Protein AF-A0AAW5J573-F1 (afdb_monomer_lite)

Radius of gyration: 27.49 Å; chains: 1; bounding box: 71×38×82 Å

Sequence (119 aa):
MFATRGSGKRVAERPEPPTQPYILLLNYSQFYAVAEAIQMDYVTLHNSITRKPAHGLEKALVERERHNRDALGQVFTMIEAMQPYPNTFAAFEAARAHVQEAEHALARQGNRRSLCGGD

Foldseek 3Di:
DDDDDPPPDDPPPDDDDDPDDPDDDDDLVRLVVVLVVLVVLLVVLVCCQPPNPPPPCNVVSVVSNVVSVVVSVVSVVVSCVVPVDPQPVVVVVVVVVVVVVVVVVVVVVVVVVVVPDDD

Structure (mmCIF, N/CA/C/O backbone):
data_AF-A0AAW5J573-F1
#
_entry.id   AF-A0AAW5J573-F1
#
loop_
_atom_site.group_PDB
_atom_site.id
_atom_site.type_symbol
_atom_site.label_atom_id
_atom_site.label_alt_id
_atom_site.label_comp_id
_atom_site.label_asym_id
_atom_site.label_entity_id
_atom_site.label_seq_id
_atom_site.pdbx_PDB_ins_code
_atom_site.Cartn_x
_atom_site.Cartn_y
_atom_site.Cartn_z
_atom_site.occupancy
_atom_site.B_iso_or_equiv
_atom_site.auth_seq_id
_atom_site.auth_comp_id
_atom_site.auth_asym_id
_atom_site.auth_atom_id
_atom_site.pdbx_PDB_model_num
ATOM 1 N N . MET A 1 1 ? -32.798 -17.011 -58.550 1.00 39.50 1 MET A N 1
ATOM 2 C CA . MET A 1 1 ? -32.348 -15.654 -58.171 1.00 39.50 1 MET A CA 1
ATOM 3 C C . MET A 1 1 ? -32.690 -15.482 -56.696 1.00 39.50 1 MET A C 1
ATOM 5 O O . MET A 1 1 ? -33.865 -15.522 -56.359 1.00 39.50 1 MET A O 1
ATOM 9 N N . PHE A 1 2 ? -31.694 -15.492 -55.808 1.00 37.25 2 PHE A N 1
ATOM 10 C CA . PHE A 1 2 ? -31.913 -15.536 -54.356 1.00 37.25 2 PHE A CA 1
ATOM 11 C C . PHE A 1 2 ? -32.229 -14.136 -53.814 1.00 37.25 2 PHE A C 1
ATOM 13 O O . PHE A 1 2 ? -31.460 -13.205 -54.034 1.00 37.25 2 PHE A O 1
ATOM 20 N N . ALA A 1 3 ? -33.354 -13.998 -53.110 1.00 45.59 3 ALA A N 1
ATOM 21 C CA . ALA A 1 3 ? -33.738 -12.776 -52.415 1.00 45.59 3 ALA A CA 1
ATOM 22 C C . ALA A 1 3 ? -32.957 -12.656 -51.096 1.00 45.59 3 ALA A C 1
ATOM 24 O O . ALA A 1 3 ? -33.139 -13.454 -50.175 1.00 45.59 3 ALA A O 1
ATOM 25 N N . THR A 1 4 ? -32.089 -11.653 -50.989 1.00 46.19 4 THR A N 1
ATOM 26 C CA . THR A 1 4 ? -31.421 -11.288 -49.738 1.00 46.19 4 THR A CA 1
ATOM 27 C C . THR A 1 4 ? -32.400 -10.535 -48.840 1.00 46.19 4 THR A C 1
ATOM 29 O O . THR A 1 4 ? -32.674 -9.350 -49.010 1.00 46.19 4 THR A O 1
ATOM 32 N N . ARG A 1 5 ? -32.950 -11.244 -47.851 1.00 45.34 5 ARG A N 1
ATOM 33 C CA . ARG A 1 5 ? -33.725 -10.653 -46.756 1.00 45.34 5 ARG A CA 1
ATOM 34 C C . ARG A 1 5 ? -32.755 -9.881 -45.858 1.00 45.34 5 ARG A C 1
ATOM 36 O O . ARG A 1 5 ? -31.999 -10.484 -45.100 1.00 45.34 5 ARG A O 1
ATOM 43 N N . GLY A 1 6 ? -32.751 -8.554 -45.979 1.00 47.59 6 GLY A N 1
ATOM 44 C CA . GLY A 1 6 ? -31.983 -7.656 -45.120 1.00 47.59 6 GLY A CA 1
ATOM 45 C C . GLY A 1 6 ? -32.340 -7.893 -43.654 1.00 47.59 6 GLY A C 1
ATOM 46 O O . GLY A 1 6 ? -33.434 -7.564 -43.201 1.00 47.59 6 GLY A O 1
ATOM 47 N N . SER A 1 7 ? -31.424 -8.516 -42.921 1.00 50.56 7 SER A N 1
ATOM 48 C CA . SER A 1 7 ? -31.540 -8.749 -41.487 1.00 50.56 7 SER A CA 1
ATOM 49 C C . SER A 1 7 ? -31.329 -7.420 -40.761 1.00 50.56 7 SER A C 1
ATOM 51 O O . SER A 1 7 ? -30.199 -7.074 -40.423 1.00 50.56 7 SER A O 1
ATOM 53 N N . GLY A 1 8 ? -32.412 -6.682 -40.513 1.00 54.72 8 GLY A N 1
ATOM 54 C CA . GLY A 1 8 ? -32.435 -5.515 -39.631 1.00 54.72 8 GLY A CA 1
ATOM 55 C C . GLY A 1 8 ? -32.153 -5.909 -38.181 1.00 54.72 8 GLY A C 1
ATOM 56 O O . GLY A 1 8 ? -33.059 -5.947 -37.353 1.00 54.72 8 GLY A O 1
ATOM 57 N N . LYS A 1 9 ? -30.897 -6.236 -37.862 1.00 57.19 9 LYS A N 1
ATOM 58 C CA . LYS A 1 9 ? -30.445 -6.345 -36.475 1.00 57.19 9 LYS A CA 1
ATOM 59 C C . LYS A 1 9 ? -30.297 -4.923 -35.953 1.00 57.19 9 LYS A C 1
ATOM 61 O O . LYS A 1 9 ? -29.353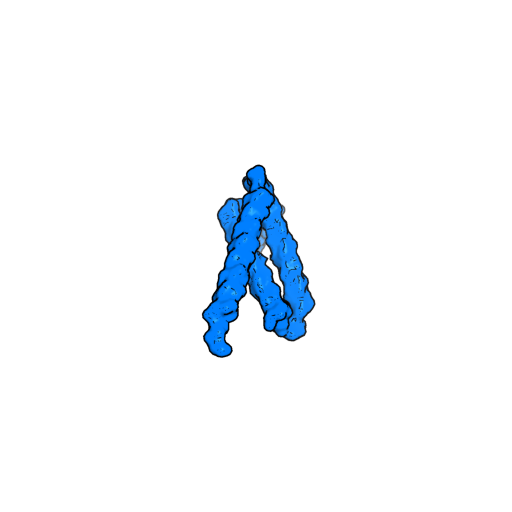 -4.231 -36.321 1.00 57.19 9 LYS A O 1
ATOM 66 N N . ARG A 1 10 ? -31.245 -4.479 -35.125 1.00 62.47 10 ARG A N 1
ATOM 67 C CA . ARG A 1 10 ? -31.045 -3.286 -34.299 1.00 62.47 10 ARG A CA 1
ATOM 68 C C . ARG A 1 10 ? -29.845 -3.573 -33.402 1.00 62.47 10 ARG A C 1
ATOM 70 O O . ARG A 1 10 ? -29.898 -4.483 -32.577 1.00 62.47 10 ARG A O 1
ATOM 77 N N . VAL A 1 11 ? -28.751 -2.855 -33.629 1.00 62.81 11 VAL A N 1
ATOM 78 C CA . VAL A 1 11 ? -27.634 -2.789 -32.688 1.00 62.81 11 VAL A CA 1
ATOM 79 C C . VAL A 1 11 ? -28.230 -2.245 -31.394 1.00 62.81 11 VAL A C 1
ATOM 81 O O . VAL A 1 11 ? -28.821 -1.169 -31.411 1.00 62.81 11 VAL A O 1
ATOM 84 N N . ALA A 1 12 ? -28.184 -3.024 -30.312 1.00 65.06 12 ALA A N 1
ATOM 85 C CA . ALA A 1 12 ? -28.620 -2.540 -29.010 1.00 65.06 12 ALA A CA 1
ATOM 86 C C . ALA A 1 12 ? -27.753 -1.325 -28.660 1.00 65.06 12 ALA A C 1
ATOM 88 O O . ALA A 1 12 ? -26.526 -1.440 -28.621 1.00 65.06 12 ALA A O 1
ATOM 89 N N . GLU A 1 13 ? -28.380 -0.160 -28.492 1.00 62.84 13 GLU A N 1
ATOM 90 C CA . GLU A 1 13 ? -27.681 1.049 -28.069 1.00 62.84 13 GLU A CA 1
ATOM 91 C C . GLU A 1 13 ? -26.952 0.766 -26.754 1.00 62.84 13 GLU A C 1
ATOM 93 O O . GLU A 1 13 ? -27.507 0.178 -25.822 1.00 62.84 13 GLU A O 1
ATOM 98 N N . ARG A 1 14 ? -25.669 1.137 -26.705 1.00 66.56 14 ARG A N 1
ATOM 99 C CA . ARG A 1 14 ? -24.862 1.028 -25.492 1.00 66.56 14 ARG A CA 1
ATOM 100 C C . ARG A 1 14 ? -25.493 1.960 -24.451 1.00 66.56 14 ARG A C 1
ATOM 102 O O . ARG A 1 14 ? -25.606 3.147 -24.749 1.00 66.56 14 ARG A O 1
ATOM 109 N N . PRO A 1 15 ? -25.885 1.465 -23.264 1.00 73.50 15 PRO A N 1
ATOM 110 C CA . PRO A 1 15 ? -26.445 2.329 -22.237 1.00 73.50 15 PRO A CA 1
ATOM 111 C C . PRO A 1 15 ? -25.435 3.422 -21.885 1.00 73.50 15 PRO A C 1
ATOM 113 O O . PRO A 1 15 ? -24.233 3.149 -21.763 1.00 73.50 15 PRO A O 1
ATOM 116 N N . GLU A 1 16 ? -25.924 4.655 -21.765 1.00 75.19 16 GLU A N 1
ATOM 117 C CA . GLU A 1 16 ? -25.102 5.778 -21.332 1.00 75.19 16 GLU A CA 1
ATOM 118 C C . GLU A 1 16 ? -24.486 5.466 -19.961 1.00 75.19 16 GLU A C 1
ATOM 120 O O . GLU A 1 16 ? -25.152 4.876 -19.100 1.00 75.19 16 GLU A O 1
ATOM 125 N N . PRO A 1 17 ? -23.203 5.808 -19.744 1.00 70.81 17 PRO A N 1
ATOM 126 C CA . PRO A 1 17 ? -22.593 5.625 -18.441 1.00 70.81 17 PRO A CA 1
ATOM 127 C C . PRO A 1 17 ? -23.371 6.465 -17.419 1.00 70.81 17 PRO A C 1
ATOM 129 O O . PRO A 1 17 ? -23.684 7.626 -17.696 1.00 70.81 17 PRO A O 1
ATOM 132 N N . PRO A 1 18 ? -23.701 5.908 -16.244 1.00 74.69 18 PRO A N 1
ATOM 133 C CA . PRO A 1 18 ? -24.428 6.656 -15.236 1.00 74.69 18 PRO A CA 1
ATOM 134 C C . PRO A 1 18 ? -23.623 7.889 -14.828 1.00 74.69 18 PRO A C 1
ATOM 136 O O . PRO A 1 18 ? -22.409 7.840 -14.637 1.00 74.69 18 PRO A O 1
ATOM 139 N N . THR A 1 19 ? -24.335 9.000 -14.688 1.00 75.00 19 THR A N 1
ATOM 140 C CA . THR A 1 19 ? -23.801 10.301 -14.269 1.00 75.00 19 THR A CA 1
ATOM 141 C C . THR A 1 19 ? -23.557 10.387 -12.763 1.00 75.00 19 THR A C 1
ATOM 143 O O . THR A 1 19 ? -22.965 11.353 -12.286 1.00 75.00 19 THR A O 1
ATOM 146 N N . GLN A 1 20 ? -24.003 9.385 -12.002 1.00 68.06 20 GLN A N 1
ATOM 147 C CA . GLN A 1 20 ? -23.780 9.301 -10.563 1.00 68.06 20 GLN A CA 1
ATOM 148 C C . GLN A 1 20 ? -22.413 8.667 -10.269 1.00 68.06 20 GLN A C 1
ATOM 150 O O . GLN A 1 20 ? -22.051 7.678 -10.912 1.00 68.06 20 GLN A O 1
ATOM 155 N N . PRO A 1 21 ? -21.651 9.196 -9.294 1.00 64.88 21 PRO A N 1
ATOM 156 C CA . PRO A 1 21 ? -20.400 8.581 -8.882 1.00 64.88 21 PRO A CA 1
ATOM 157 C C . PRO A 1 21 ? -20.669 7.174 -8.345 1.00 64.88 21 PRO A C 1
ATOM 159 O O . PRO A 1 21 ? -21.540 6.970 -7.498 1.00 64.88 21 PRO A O 1
ATOM 162 N N . TYR A 1 22 ? -19.896 6.199 -8.816 1.00 64.69 22 TYR A N 1
ATOM 163 C CA . TYR A 1 22 ? -19.894 4.867 -8.229 1.00 64.69 22 TYR A CA 1
ATOM 164 C C . TYR A 1 22 ? -19.212 4.937 -6.864 1.00 64.69 22 TYR A C 1
ATOM 166 O O . TYR A 1 22 ? -17.985 4.962 -6.769 1.00 64.69 22 TYR A O 1
ATOM 174 N N . ILE A 1 23 ? -20.009 5.001 -5.800 1.00 68.38 23 ILE A N 1
ATOM 175 C CA . ILE A 1 23 ? -19.498 4.962 -4.431 1.00 68.38 23 ILE A CA 1
ATOM 176 C C . ILE A 1 23 ? -19.341 3.494 -4.041 1.00 68.38 23 ILE A C 1
ATOM 178 O O . ILE A 1 23 ? -20.323 2.790 -3.807 1.00 68.38 23 ILE A O 1
ATOM 182 N N . LEU A 1 24 ? -18.095 3.024 -3.983 1.00 72.75 24 LEU A N 1
ATOM 183 C CA . LEU A 1 24 ? -17.784 1.707 -3.445 1.00 72.75 24 LEU A CA 1
ATOM 184 C C . LEU A 1 24 ? -1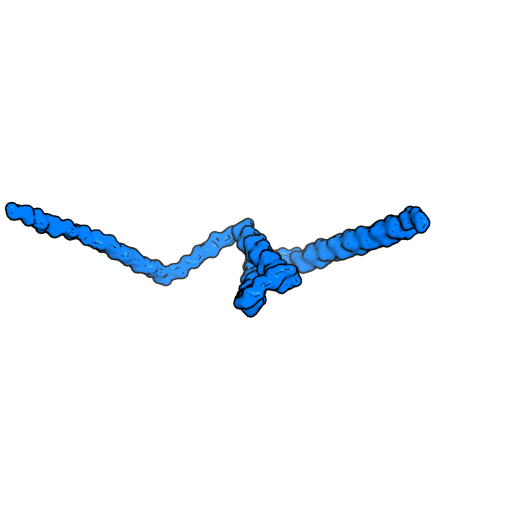7.785 1.794 -1.912 1.00 72.75 24 LEU A C 1
ATOM 186 O O . LEU A 1 24 ? -16.878 2.367 -1.312 1.00 72.75 24 LEU A O 1
ATOM 190 N N . LEU A 1 25 ? -18.818 1.246 -1.277 1.00 75.12 25 LEU A N 1
ATOM 191 C CA . LEU A 1 25 ? -18.880 1.110 0.177 1.00 75.12 25 LEU A CA 1
ATOM 192 C C . LEU A 1 25 ? -18.152 -0.169 0.585 1.00 75.12 25 LEU A C 1
ATOM 194 O O . LEU A 1 25 ? -18.634 -1.271 0.327 1.00 75.12 25 LEU A O 1
ATOM 198 N N . LEU A 1 26 ? -16.992 -0.011 1.217 1.00 79.06 26 LEU A N 1
ATOM 199 C CA . LEU A 1 26 ? -16.229 -1.116 1.785 1.00 79.06 26 LEU A CA 1
ATOM 200 C C . LEU A 1 26 ? -16.467 -1.202 3.292 1.00 79.06 26 LEU A C 1
ATOM 202 O O . LEU A 1 26 ? -16.512 -0.193 3.995 1.00 79.06 26 LEU A O 1
ATOM 206 N N . ASN A 1 27 ? -16.619 -2.420 3.798 1.00 80.88 27 ASN A N 1
ATOM 207 C CA . ASN A 1 27 ? -16.634 -2.684 5.229 1.00 80.88 27 ASN A CA 1
ATOM 208 C C . ASN A 1 27 ? -15.200 -2.782 5.784 1.00 80.88 27 ASN A C 1
ATOM 210 O O . ASN A 1 27 ? -14.226 -2.885 5.038 1.00 80.88 27 ASN A O 1
ATOM 214 N N . TYR A 1 28 ? -15.074 -2.791 7.112 1.00 75.69 28 TYR A N 1
ATOM 215 C CA . TYR A 1 28 ? -13.777 -2.808 7.798 1.00 75.69 28 TYR A CA 1
ATOM 216 C C . TYR A 1 28 ? -12.874 -3.969 7.341 1.00 75.69 28 TYR A C 1
ATOM 218 O O . TYR A 1 28 ? -11.718 -3.750 6.994 1.00 75.69 28 TYR A O 1
ATOM 226 N N . SER A 1 29 ? -13.410 -5.191 7.235 1.00 78.44 29 SER A N 1
ATOM 227 C CA . SER A 1 29 ? -12.636 -6.353 6.767 1.00 78.44 29 SER A CA 1
ATOM 228 C C . SER A 1 29 ? -12.159 -6.220 5.315 1.00 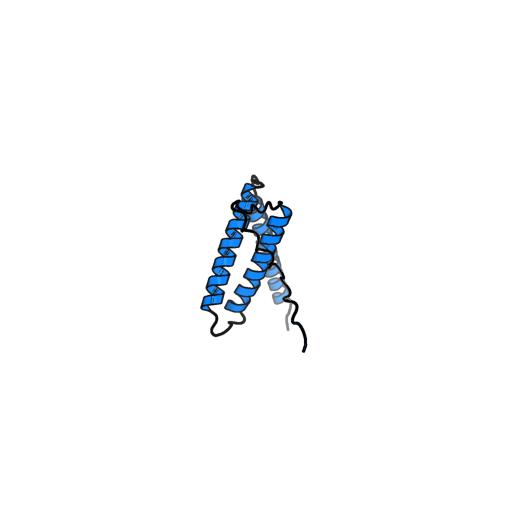78.44 29 SER A C 1
ATOM 230 O O . SER A 1 29 ? -11.061 -6.657 4.982 1.00 78.44 29 SER A O 1
ATOM 232 N N . GLN A 1 30 ? -12.944 -5.563 4.457 1.00 84.00 30 GLN A N 1
ATOM 233 C CA . GLN A 1 30 ? -12.574 -5.317 3.065 1.00 84.00 30 GLN A CA 1
ATOM 234 C C . GLN A 1 30 ? -11.444 -4.287 2.951 1.00 84.00 30 GLN A C 1
ATOM 236 O O . GLN A 1 30 ? -10.574 -4.455 2.102 1.00 84.00 30 GLN A O 1
ATOM 241 N N . PHE A 1 31 ? -11.390 -3.277 3.825 1.00 82.81 31 PHE A N 1
ATOM 242 C CA . PHE A 1 31 ? -10.245 -2.360 3.884 1.00 82.81 31 PHE A CA 1
ATOM 243 C C . PHE A 1 31 ? -8.947 -3.067 4.284 1.00 82.81 31 PHE A C 1
ATOM 245 O O . PHE A 1 31 ? -7.908 -2.809 3.679 1.00 82.81 31 PHE A O 1
ATOM 252 N N . TYR A 1 32 ? -9.001 -4.002 5.236 1.00 84.19 32 TYR A N 1
ATOM 253 C CA . TYR A 1 32 ? -7.831 -4.812 5.594 1.00 84.19 32 TYR A CA 1
ATOM 254 C C . TYR A 1 32 ? -7.379 -5.727 4.456 1.00 84.19 32 TYR A C 1
ATOM 256 O O . TYR A 1 32 ? -6.183 -5.820 4.203 1.00 84.19 32 TYR A O 1
ATOM 264 N N . ALA A 1 33 ? -8.313 -6.339 3.725 1.00 88.38 33 ALA A N 1
ATOM 265 C CA . ALA A 1 33 ? -7.975 -7.140 2.548 1.00 88.38 33 ALA A CA 1
ATOM 266 C C . ALA A 1 33 ? -7.298 -6.296 1.449 1.00 88.38 33 ALA A C 1
ATOM 268 O O . ALA A 1 33 ? -6.355 -6.748 0.802 1.00 88.38 33 ALA A O 1
ATOM 269 N N . VAL A 1 34 ? -7.739 -5.045 1.260 1.00 87.44 34 VAL A N 1
ATOM 270 C CA . VAL A 1 34 ? -7.079 -4.096 0.349 1.00 87.44 34 VAL A CA 1
ATOM 271 C C . VAL A 1 34 ? -5.672 -3.750 0.846 1.00 87.44 34 VAL A C 1
ATOM 273 O O . VAL A 1 34 ? -4.731 -3.772 0.053 1.00 87.44 34 VAL A O 1
ATOM 276 N N . ALA A 1 35 ? -5.507 -3.471 2.142 1.00 87.81 35 ALA A N 1
ATOM 277 C CA . ALA A 1 35 ? -4.200 -3.182 2.732 1.00 87.81 35 ALA A CA 1
ATOM 278 C C . ALA A 1 35 ? -3.221 -4.357 2.558 1.00 87.81 35 ALA A C 1
ATOM 280 O O . ALA A 1 35 ? -2.090 -4.149 2.121 1.00 87.81 35 ALA A O 1
ATOM 281 N N . GLU A 1 36 ? -3.670 -5.586 2.826 1.00 89.69 36 GLU A N 1
ATOM 282 C CA . GLU A 1 36 ? -2.875 -6.806 2.653 1.00 89.69 36 GLU A CA 1
ATOM 283 C C . GLU A 1 36 ? -2.433 -6.987 1.194 1.00 89.69 36 GLU A C 1
ATOM 285 O O . GLU A 1 36 ? -1.250 -7.204 0.926 1.00 89.69 36 GLU A O 1
ATOM 290 N N . ALA A 1 37 ? -3.347 -6.813 0.235 1.00 90.69 37 ALA A N 1
ATOM 291 C CA . ALA A 1 37 ? -3.029 -6.934 -1.186 1.00 90.69 37 ALA A CA 1
ATOM 292 C C . ALA A 1 37 ? -1.974 -5.909 -1.645 1.00 90.69 37 ALA A C 1
ATOM 294 O O . ALA A 1 37 ? -1.021 -6.270 -2.342 1.00 90.69 37 ALA A O 1
ATOM 295 N N . ILE A 1 38 ? -2.101 -4.643 -1.225 1.00 90.06 38 ILE A N 1
ATOM 296 C CA . ILE A 1 38 ? -1.119 -3.593 -1.548 1.00 90.06 38 ILE A CA 1
ATOM 297 C C . ILE A 1 38 ? 0.231 -3.902 -0.887 1.00 90.06 38 ILE A C 1
ATOM 299 O O . ILE A 1 38 ? 1.281 -3.733 -1.510 1.00 90.06 38 ILE A O 1
ATOM 303 N N . GLN A 1 39 ? 0.225 -4.395 0.353 1.00 88.00 39 GLN A N 1
ATOM 304 C CA . GLN A 1 39 ? 1.443 -4.749 1.076 1.00 88.00 39 GLN A CA 1
ATOM 305 C C . GLN A 1 39 ? 2.187 -5.921 0.417 1.00 88.00 39 GLN A C 1
ATOM 307 O O . GLN A 1 39 ? 3.413 -5.876 0.294 1.00 88.00 39 GLN A O 1
ATOM 312 N N . MET A 1 40 ? 1.470 -6.939 -0.070 1.00 91.94 40 MET A N 1
ATOM 313 C CA . MET A 1 40 ? 2.068 -8.040 -0.833 1.00 91.94 40 MET A CA 1
ATOM 314 C C . MET A 1 40 ? 2.705 -7.558 -2.146 1.00 91.94 40 MET A C 1
ATOM 316 O O . MET A 1 40 ? 3.817 -7.981 -2.483 1.00 91.94 40 MET A O 1
ATOM 320 N N . ASP A 1 41 ? 2.041 -6.652 -2.874 1.00 87.94 41 ASP A N 1
ATOM 321 C CA . ASP A 1 41 ? 2.586 -6.076 -4.111 1.00 87.94 41 ASP A CA 1
ATOM 322 C C . ASP A 1 41 ? 3.819 -5.206 -3.821 1.00 87.94 41 ASP A C 1
ATOM 324 O O . ASP A 1 41 ? 4.837 -5.326 -4.503 1.00 87.94 41 ASP A O 1
ATOM 328 N N . TYR A 1 42 ? 3.789 -4.406 -2.749 1.00 85.06 42 TYR A N 1
ATOM 329 C CA . TYR A 1 42 ? 4.946 -3.637 -2.284 1.00 85.06 42 TYR A CA 1
ATOM 330 C C . TYR A 1 42 ? 6.157 -4.535 -1.997 1.00 85.06 42 TYR A C 1
ATOM 332 O O . TYR A 1 42 ? 7.235 -4.292 -2.534 1.00 85.06 42 TYR A O 1
ATOM 340 N N . VAL A 1 43 ? 5.993 -5.603 -1.205 1.00 84.38 43 VAL A N 1
ATOM 341 C CA . VAL A 1 43 ? 7.093 -6.533 -0.878 1.00 84.38 43 VAL A CA 1
ATOM 342 C C . VAL A 1 43 ? 7.658 -7.187 -2.139 1.00 84.38 43 VAL A C 1
ATOM 344 O O . VAL A 1 43 ? 8.874 -7.351 -2.273 1.00 84.38 43 VAL A O 1
ATOM 347 N N . THR A 1 44 ? 6.788 -7.545 -3.081 1.00 87.56 44 THR A N 1
ATOM 348 C CA . THR A 1 44 ? 7.196 -8.144 -4.356 1.00 87.56 44 THR A CA 1
ATOM 349 C C . THR A 1 44 ? 8.040 -7.168 -5.173 1.00 87.56 44 THR A C 1
ATOM 351 O O . THR A 1 44 ? 9.149 -7.517 -5.582 1.00 87.56 44 THR A O 1
ATOM 354 N N . LEU A 1 45 ? 7.572 -5.929 -5.345 1.00 86.19 45 LEU A N 1
ATOM 355 C CA . LEU A 1 45 ? 8.294 -4.885 -6.076 1.00 86.19 45 LEU A CA 1
ATOM 356 C C . LEU A 1 45 ? 9.616 -4.526 -5.400 1.00 86.19 45 LEU A C 1
ATOM 358 O O . LEU A 1 45 ? 10.647 -4.478 -6.067 1.00 86.19 45 LEU A O 1
ATOM 362 N N . HIS A 1 46 ? 9.613 -4.356 -4.079 1.00 84.06 46 HIS A N 1
ATOM 363 C CA . HIS A 1 46 ? 10.813 -4.046 -3.313 1.00 84.06 46 HIS A CA 1
ATOM 364 C C . HIS A 1 46 ? 11.889 -5.127 -3.495 1.00 84.06 46 HIS A C 1
ATOM 366 O O . HIS A 1 46 ? 13.057 -4.817 -3.730 1.00 84.06 46 HIS A O 1
ATOM 372 N N . ASN A 1 47 ? 11.509 -6.410 -3.474 1.00 83.00 47 ASN A N 1
ATOM 373 C CA . ASN A 1 47 ? 12.427 -7.518 -3.753 1.00 83.00 47 ASN A CA 1
ATOM 374 C C . ASN A 1 47 ? 12.939 -7.508 -5.206 1.00 83.00 47 ASN A C 1
ATOM 376 O O . ASN A 1 47 ? 14.122 -7.776 -5.441 1.00 83.00 47 ASN A O 1
ATOM 380 N N . SER A 1 48 ? 12.081 -7.182 -6.176 1.00 80.12 48 SER A N 1
ATOM 381 C CA . SER A 1 48 ? 12.468 -7.010 -7.584 1.00 80.12 48 SER A CA 1
ATOM 382 C C . SER A 1 48 ? 13.397 -5.819 -7.818 1.00 80.12 48 SER A C 1
ATOM 384 O O . SER A 1 48 ? 14.111 -5.814 -8.810 1.00 80.12 48 SER A O 1
ATOM 386 N N . ILE A 1 49 ? 13.423 -4.825 -6.932 1.00 80.44 49 ILE A N 1
ATOM 387 C CA . ILE A 1 49 ? 14.350 -3.687 -7.011 1.00 80.44 49 ILE A CA 1
ATOM 388 C C . ILE A 1 49 ? 15.671 -4.021 -6.310 1.00 80.44 49 ILE A C 1
ATOM 390 O O . ILE A 1 49 ? 16.745 -3.786 -6.856 1.00 80.44 49 ILE A O 1
ATOM 394 N N . THR A 1 50 ? 15.599 -4.590 -5.104 1.00 80.69 50 THR A N 1
ATOM 395 C CA . THR A 1 50 ? 16.753 -4.708 -4.195 1.00 80.69 50 THR A CA 1
ATOM 396 C C . THR A 1 50 ? 17.511 -6.029 -4.294 1.00 80.69 50 THR A C 1
ATOM 398 O O . THR A 1 50 ? 18.715 -6.056 -4.050 1.00 80.69 50 THR A O 1
ATOM 401 N N . ARG A 1 51 ? 16.839 -7.138 -4.635 1.00 78.38 51 ARG A N 1
ATOM 402 C CA . ARG A 1 51 ? 17.443 -8.487 -4.643 1.00 78.38 51 ARG A CA 1
ATOM 403 C C . ARG A 1 51 ? 17.635 -9.060 -6.042 1.00 78.38 51 ARG A C 1
ATOM 405 O O . ARG A 1 51 ? 18.605 -9.776 -6.272 1.00 78.38 51 ARG A O 1
ATOM 412 N N . LYS A 1 52 ? 16.701 -8.797 -6.959 1.00 77.38 52 LYS A N 1
ATOM 413 C CA . LYS A 1 52 ? 16.748 -9.263 -8.356 1.00 77.38 52 LYS A CA 1
ATOM 414 C C . LYS A 1 52 ? 16.351 -8.130 -9.307 1.00 77.38 52 LYS A C 1
ATOM 416 O O . LYS A 1 52 ? 15.253 -8.200 -9.861 1.00 77.38 52 LYS A O 1
ATOM 421 N N . PRO A 1 53 ? 17.207 -7.102 -9.462 1.00 71.75 53 PRO A N 1
ATOM 422 C CA . PRO A 1 53 ? 16.906 -5.935 -10.284 1.00 71.75 53 PRO A CA 1
ATOM 423 C C . PRO A 1 53 ? 16.486 -6.355 -11.693 1.00 71.75 53 PRO A C 1
ATOM 425 O O . PRO A 1 53 ? 17.239 -7.005 -12.419 1.00 71.75 53 PRO A O 1
ATOM 428 N N . ALA A 1 54 ? 15.257 -6.003 -12.070 1.00 75.00 54 ALA A N 1
ATOM 429 C CA . ALA A 1 54 ? 14.777 -6.193 -13.431 1.00 75.00 54 ALA A CA 1
ATOM 430 C C . ALA A 1 54 ? 15.376 -5.102 -14.325 1.00 75.00 54 ALA A C 1
ATOM 432 O O . ALA A 1 54 ? 14.886 -3.969 -14.362 1.00 75.00 54 ALA A O 1
ATOM 433 N N . HIS A 1 55 ? 16.455 -5.454 -15.023 1.00 78.88 55 HIS A N 1
ATOM 434 C CA . HIS A 1 55 ? 17.192 -4.514 -15.856 1.00 78.88 55 HIS A CA 1
ATOM 435 C C . HIS A 1 55 ? 16.331 -3.911 -16.969 1.00 78.88 55 HIS A C 1
ATOM 437 O O . HIS A 1 55 ? 15.678 -4.634 -17.722 1.00 78.88 55 HIS A O 1
ATOM 443 N N . GLY A 1 56 ? 16.335 -2.580 -17.067 1.00 82.12 56 GLY A N 1
ATOM 444 C CA . GLY A 1 56 ? 15.536 -1.811 -18.023 1.00 82.12 56 GLY A CA 1
ATOM 445 C C . GLY A 1 56 ? 14.150 -1.399 -17.512 1.00 82.12 56 GLY A C 1
ATOM 446 O O . GLY A 1 56 ? 13.439 -0.682 -18.216 1.00 82.12 56 GLY A O 1
ATOM 447 N N . LEU A 1 57 ? 13.762 -1.814 -16.301 1.00 84.50 57 LEU A N 1
ATOM 448 C CA . LEU A 1 57 ? 12.481 -1.473 -15.668 1.00 84.50 57 LEU A CA 1
ATOM 449 C C . LEU A 1 57 ? 12.639 -0.748 -14.326 1.00 84.50 57 LEU A C 1
ATOM 451 O O . LEU A 1 57 ? 11.638 -0.451 -13.676 1.00 84.50 57 LEU A O 1
ATOM 455 N N . GLU A 1 58 ? 13.862 -0.424 -13.907 1.00 85.12 58 GLU A N 1
ATOM 456 C CA . GLU A 1 58 ? 14.171 0.062 -12.558 1.00 85.12 58 GLU A CA 1
ATOM 457 C C . GLU A 1 58 ? 13.340 1.293 -12.188 1.00 85.12 58 GLU A C 1
ATOM 459 O O . GLU A 1 58 ? 12.700 1.325 -11.139 1.00 85.12 58 GLU A O 1
ATOM 464 N N . LYS A 1 59 ? 13.269 2.280 -13.088 1.00 87.38 59 LYS A N 1
ATOM 465 C CA . LYS A 1 59 ? 12.483 3.499 -12.862 1.00 87.38 59 LYS A CA 1
ATOM 466 C C . LYS A 1 59 ? 10.989 3.202 -12.707 1.00 87.38 59 LYS A C 1
ATOM 468 O O . LYS A 1 59 ? 10.345 3.768 -11.833 1.00 87.38 59 LYS A O 1
ATOM 473 N N . ALA A 1 60 ? 10.438 2.316 -13.536 1.00 86.44 60 ALA A N 1
ATOM 474 C CA . ALA A 1 60 ? 9.021 1.961 -13.473 1.00 86.44 60 ALA A CA 1
ATOM 475 C C . ALA A 1 60 ? 8.687 1.193 -12.186 1.00 86.44 60 ALA A C 1
ATOM 477 O O . ALA A 1 60 ? 7.631 1.414 -11.595 1.00 86.44 60 ALA A O 1
ATOM 478 N N . LEU A 1 61 ? 9.596 0.326 -11.731 1.00 87.25 61 LEU A N 1
ATOM 479 C CA . LEU A 1 61 ? 9.447 -0.404 -10.476 1.00 87.25 61 LEU A CA 1
ATOM 480 C C . LEU A 1 61 ? 9.516 0.527 -9.264 1.00 87.25 61 LEU A C 1
ATOM 482 O O . LEU A 1 61 ? 8.652 0.425 -8.401 1.00 87.25 61 LEU A O 1
ATOM 486 N N . VAL A 1 62 ? 10.473 1.461 -9.227 1.00 86.25 62 VAL A N 1
ATOM 487 C CA . VAL A 1 62 ? 10.599 2.450 -8.140 1.00 86.25 62 VAL A CA 1
ATOM 488 C C . VAL A 1 62 ? 9.367 3.354 -8.064 1.00 86.25 62 VAL A C 1
ATOM 490 O O . VAL A 1 62 ? 8.830 3.574 -6.981 1.00 86.25 62 VAL A O 1
ATOM 493 N N . GLU A 1 63 ? 8.860 3.841 -9.200 1.00 90.81 63 GLU A N 1
ATOM 494 C CA . GLU A 1 63 ? 7.631 4.646 -9.203 1.00 90.81 63 GLU A CA 1
ATOM 495 C C . GLU A 1 63 ? 6.412 3.827 -8.759 1.00 90.81 63 GLU A C 1
ATOM 497 O O . GLU A 1 63 ? 5.567 4.321 -8.015 1.00 90.81 63 GLU A O 1
ATOM 502 N N . ARG A 1 64 ? 6.318 2.550 -9.151 1.00 87.69 64 ARG A N 1
ATOM 503 C CA . ARG A 1 64 ? 5.227 1.677 -8.700 1.00 87.69 64 ARG A CA 1
ATOM 504 C C . ARG A 1 64 ? 5.322 1.354 -7.207 1.00 87.69 64 ARG A C 1
ATOM 506 O O . ARG A 1 64 ? 4.299 1.354 -6.530 1.00 87.69 64 ARG A O 1
ATOM 513 N N . GLU A 1 65 ? 6.525 1.125 -6.684 1.00 88.19 65 GLU A N 1
ATOM 514 C CA . GLU A 1 65 ? 6.769 0.953 -5.248 1.00 88.19 65 GLU A CA 1
ATOM 515 C C . GLU A 1 65 ? 6.322 2.199 -4.472 1.00 88.19 65 GLU A C 1
ATOM 517 O O . GLU A 1 65 ? 5.590 2.085 -3.486 1.00 88.19 65 GLU A O 1
ATOM 522 N N . ARG A 1 66 ? 6.694 3.392 -4.953 1.00 88.56 66 ARG A N 1
ATOM 523 C CA . ARG A 1 66 ? 6.266 4.666 -4.371 1.00 88.56 66 ARG A CA 1
ATOM 524 C C . ARG A 1 66 ? 4.743 4.810 -4.373 1.00 88.56 66 ARG A C 1
ATOM 526 O O . ARG A 1 66 ? 4.173 5.100 -3.326 1.00 88.56 66 ARG A O 1
ATOM 533 N N . HIS A 1 67 ? 4.082 4.552 -5.503 1.00 91.19 67 HIS A N 1
ATOM 534 C CA . HIS A 1 67 ? 2.619 4.596 -5.583 1.00 91.19 67 HIS A CA 1
ATOM 535 C C . HIS A 1 67 ? 1.950 3.603 -4.625 1.00 91.19 67 HIS A C 1
ATOM 537 O O . HIS A 1 67 ? 0.971 3.961 -3.976 1.00 91.19 67 HIS A O 1
ATOM 543 N N . ASN A 1 68 ? 2.484 2.385 -4.487 1.00 88.06 68 ASN A N 1
ATOM 544 C CA . ASN A 1 68 ? 1.961 1.406 -3.531 1.00 88.06 68 ASN A CA 1
ATOM 545 C C . ASN A 1 68 ? 2.120 1.875 -2.087 1.00 88.06 68 ASN A C 1
ATOM 547 O O . ASN A 1 68 ? 1.195 1.724 -1.294 1.00 88.06 68 ASN A O 1
ATOM 551 N N . ARG A 1 69 ? 3.261 2.478 -1.743 1.00 86.50 69 ARG A N 1
ATOM 552 C CA . ARG A 1 69 ? 3.472 3.059 -0.415 1.00 86.50 69 ARG A CA 1
ATOM 553 C C . ARG A 1 69 ? 2.464 4.175 -0.127 1.00 86.50 69 ARG A C 1
ATOM 555 O O . ARG A 1 69 ? 1.881 4.193 0.956 1.00 86.50 69 ARG A O 1
ATOM 562 N N . ASP A 1 70 ? 2.245 5.076 -1.082 1.00 89.56 70 ASP A N 1
ATOM 563 C CA . ASP A 1 70 ? 1.299 6.187 -0.931 1.00 89.56 70 ASP A CA 1
ATOM 564 C C . ASP A 1 70 ? -0.151 5.677 -0.820 1.00 89.56 70 ASP A C 1
ATOM 566 O O . ASP A 1 70 ? -0.900 6.124 0.051 1.00 89.56 70 ASP A O 1
ATOM 570 N N . ALA A 1 71 ? -0.534 4.689 -1.636 1.00 88.44 71 ALA A N 1
ATOM 571 C CA . ALA A 1 71 ? -1.848 4.049 -1.581 1.00 88.44 71 ALA A CA 1
ATOM 572 C C . ALA A 1 71 ? -2.080 3.310 -0.254 1.00 88.44 71 ALA A C 1
ATOM 574 O O . ALA A 1 71 ? -3.145 3.440 0.348 1.00 88.44 71 ALA A O 1
ATOM 575 N N . LEU A 1 72 ? -1.074 2.583 0.240 1.00 87.69 72 LEU A N 1
ATOM 576 C CA . LEU A 1 72 ? -1.143 1.909 1.535 1.00 87.69 72 LEU A CA 1
ATOM 577 C C . LEU A 1 72 ? -1.333 2.917 2.677 1.00 87.69 72 LEU A C 1
ATOM 579 O O . LEU A 1 72 ? -2.155 2.692 3.564 1.00 87.69 72 LEU A O 1
ATOM 583 N N . GLY A 1 73 ? -0.629 4.054 2.625 1.00 86.56 73 GLY A N 1
ATOM 584 C CA . GLY A 1 73 ? -0.813 5.153 3.575 1.00 86.56 73 GLY A CA 1
ATOM 585 C C . GLY A 1 73 ? -2.249 5.684 3.589 1.00 86.56 73 GLY A C 1
ATOM 586 O O . GLY A 1 73 ? -2.836 5.829 4.659 1.00 86.56 73 GLY A O 1
ATOM 587 N N . GLN A 1 74 ? -2.849 5.898 2.414 1.00 87.81 74 GLN A N 1
ATOM 588 C CA . GLN A 1 74 ? -4.245 6.342 2.305 1.00 87.81 74 GLN A CA 1
ATOM 589 C C . GLN A 1 74 ? -5.227 5.322 2.892 1.00 87.81 74 GLN A C 1
ATOM 591 O O . GLN A 1 74 ? -6.131 5.703 3.635 1.00 87.81 74 GLN A O 1
ATOM 596 N N . VAL A 1 75 ? -5.038 4.029 2.609 1.00 86.56 75 VAL A N 1
ATOM 597 C CA . VAL A 1 75 ? -5.889 2.962 3.160 1.00 86.56 75 VAL A CA 1
ATOM 598 C C . VAL A 1 75 ? -5.801 2.925 4.685 1.00 86.56 75 VAL A C 1
ATOM 600 O O . VAL A 1 75 ? -6.835 2.816 5.343 1.00 86.56 75 VAL A O 1
ATOM 603 N N . PHE A 1 76 ? -4.611 3.091 5.267 1.00 83.44 76 PHE A N 1
ATOM 604 C CA . PHE A 1 76 ? -4.477 3.176 6.722 1.00 83.44 76 PHE A CA 1
ATOM 605 C C . PHE A 1 76 ? -5.176 4.400 7.309 1.00 83.44 76 PHE A C 1
ATOM 607 O O . PHE A 1 76 ? -5.903 4.251 8.286 1.00 83.44 76 PHE A O 1
ATOM 614 N N . THR A 1 77 ? -5.065 5.574 6.682 1.00 84.50 77 THR A N 1
ATOM 615 C CA . THR A 1 77 ? -5.833 6.755 7.108 1.00 84.50 77 THR A CA 1
ATOM 616 C C . THR A 1 77 ? -7.344 6.494 7.078 1.00 84.50 77 THR A C 1
ATOM 618 O O . THR A 1 77 ? -8.063 6.917 7.982 1.00 84.50 77 THR A O 1
ATOM 621 N N . MET A 1 78 ? -7.847 5.763 6.077 1.00 84.19 78 MET A N 1
ATOM 622 C CA . MET A 1 78 ? -9.263 5.382 6.008 1.00 84.19 78 MET A CA 1
ATOM 623 C C . MET A 1 78 ? -9.656 4.398 7.120 1.00 84.19 78 MET A C 1
ATOM 625 O O . MET A 1 78 ? -10.706 4.568 7.739 1.00 84.19 78 MET A O 1
ATOM 629 N N . ILE A 1 79 ? -8.811 3.405 7.413 1.00 80.44 79 ILE A N 1
ATOM 630 C CA . ILE A 1 79 ? -9.020 2.453 8.516 1.00 80.44 79 ILE A CA 1
ATOM 631 C C . ILE A 1 79 ? -9.058 3.188 9.866 1.00 80.44 79 ILE A C 1
ATOM 633 O O . ILE A 1 79 ? -9.968 2.955 10.664 1.00 80.44 79 ILE A O 1
ATOM 637 N N . GLU A 1 80 ? -8.117 4.105 10.104 1.00 78.25 80 GLU A N 1
ATOM 638 C CA . GLU A 1 80 ? -8.046 4.933 11.316 1.00 78.25 80 GLU A CA 1
ATOM 639 C C . GLU A 1 80 ? -9.248 5.874 11.456 1.00 78.25 80 GLU A C 1
ATOM 641 O O . GLU A 1 80 ? -9.727 6.107 12.563 1.0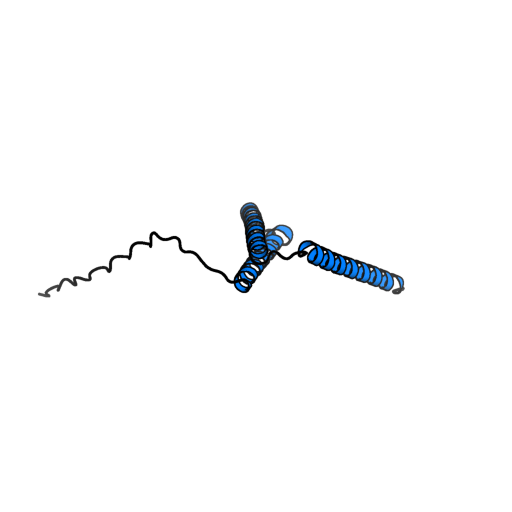0 78.25 80 GLU A O 1
ATOM 646 N N . ALA A 1 81 ? -9.781 6.397 10.350 1.00 78.56 81 ALA A N 1
ATOM 647 C CA . ALA A 1 81 ? -10.987 7.221 10.374 1.00 78.56 81 ALA A CA 1
ATOM 648 C C . ALA A 1 81 ? -12.254 6.409 10.705 1.00 78.56 81 ALA A C 1
ATOM 650 O O . ALA A 1 81 ? -13.177 6.930 11.330 1.00 78.56 81 ALA A O 1
ATOM 651 N N . MET A 1 82 ? -12.311 5.136 10.296 1.00 74.38 82 MET A N 1
ATOM 652 C CA . MET A 1 82 ? -13.448 4.241 10.554 1.00 74.38 82 MET A CA 1
ATOM 653 C C . MET A 1 82 ? -13.478 3.690 11.978 1.00 74.38 82 MET A C 1
ATOM 655 O O . MET A 1 82 ? -14.552 3.485 12.544 1.00 74.38 82 MET A O 1
ATOM 659 N N . GLN A 1 83 ? -12.310 3.436 12.554 1.00 66.44 83 GLN A N 1
ATOM 660 C CA . GLN A 1 83 ? -12.152 3.192 13.977 1.00 66.44 83 GLN A CA 1
ATOM 661 C C . GLN A 1 83 ? -11.054 4.123 14.475 1.00 66.44 83 GLN A C 1
ATOM 663 O O . GLN A 1 83 ? -9.880 3.753 14.395 1.00 66.44 83 GLN A O 1
ATOM 668 N N . PRO A 1 84 ? -11.417 5.305 15.009 1.00 60.12 84 PRO A N 1
ATOM 669 C CA . PRO A 1 84 ? -10.478 6.112 15.760 1.00 60.12 84 PRO A CA 1
ATOM 670 C C . PRO A 1 84 ? -10.124 5.296 16.997 1.00 60.12 84 PRO A C 1
ATOM 672 O O . PRO A 1 84 ? -10.837 5.321 17.995 1.00 60.12 84 PRO A O 1
ATOM 675 N N . TYR A 1 85 ? -9.079 4.480 16.909 1.00 55.22 85 TYR A N 1
ATOM 676 C CA . TYR A 1 85 ? -8.565 3.755 18.054 1.00 55.22 85 TYR A CA 1
ATOM 677 C C . TYR A 1 85 ? -7.918 4.791 18.971 1.00 55.22 85 TYR A C 1
ATOM 679 O O . TYR A 1 85 ? -6.875 5.346 18.611 1.00 55.22 85 TYR A O 1
ATOM 687 N N . PRO A 1 86 ? -8.464 5.061 20.170 1.00 52.25 86 PRO A N 1
ATOM 688 C CA . PRO A 1 86 ? -7.642 5.686 21.182 1.00 52.25 86 PRO A CA 1
ATOM 689 C C . PRO A 1 86 ? -6.548 4.657 21.494 1.00 52.25 86 PRO A C 1
ATOM 691 O O . PRO A 1 86 ? -6.851 3.574 21.986 1.00 52.25 86 PRO A O 1
ATOM 694 N N . ASN A 1 87 ? -5.292 4.974 21.165 1.00 58.19 87 ASN A N 1
ATOM 695 C CA . ASN A 1 87 ? -4.080 4.192 21.469 1.00 58.19 87 ASN A CA 1
ATOM 696 C C . ASN A 1 87 ? -3.549 3.192 20.415 1.00 58.19 87 ASN A C 1
ATOM 698 O O . ASN A 1 87 ? -2.684 2.390 20.770 1.00 58.19 87 ASN A O 1
ATOM 702 N N . THR A 1 88 ? -3.930 3.244 19.130 1.00 63.19 88 THR A N 1
ATOM 703 C CA . THR A 1 88 ? -3.278 2.415 18.077 1.00 63.19 88 THR A CA 1
ATOM 704 C C . THR A 1 88 ? -1.771 2.636 18.007 1.00 63.19 88 THR A C 1
ATOM 706 O O . THR A 1 88 ? -1.018 1.676 17.888 1.00 63.19 88 THR A O 1
ATOM 709 N N . PHE A 1 89 ? -1.320 3.884 18.151 1.00 61.03 89 PHE A N 1
ATOM 710 C CA . PHE A 1 89 ? 0.107 4.207 18.178 1.00 61.03 89 PHE A CA 1
ATOM 711 C C . PHE A 1 89 ? 0.827 3.551 19.367 1.00 61.03 89 PHE A C 1
ATOM 713 O O . PHE A 1 89 ? 1.901 2.985 19.200 1.00 61.03 89 PHE A O 1
ATOM 720 N N . ALA A 1 90 ? 0.210 3.543 20.553 1.00 63.84 90 ALA A N 1
ATOM 721 C CA . ALA A 1 90 ? 0.782 2.890 21.729 1.00 63.84 90 ALA A CA 1
ATOM 722 C C . ALA A 1 90 ? 0.793 1.358 21.592 1.00 63.84 90 ALA A C 1
ATOM 724 O O . ALA A 1 90 ? 1.759 0.715 21.991 1.00 63.84 90 ALA A O 1
ATOM 725 N N . ALA A 1 91 ? -0.249 0.771 20.995 1.00 65.44 91 ALA A N 1
ATOM 726 C CA . ALA A 1 91 ? -0.302 -0.662 20.713 1.00 65.44 91 ALA A CA 1
ATOM 727 C C . ALA A 1 91 ? 0.734 -1.080 19.654 1.00 65.44 91 ALA A C 1
ATOM 729 O O . ALA A 1 91 ? 1.379 -2.117 19.797 1.00 65.44 91 ALA A O 1
ATOM 730 N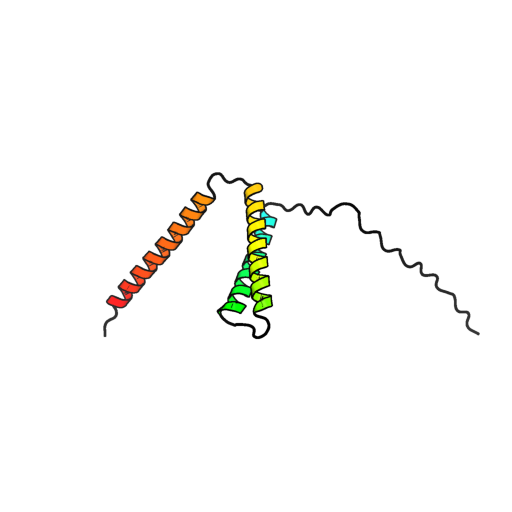 N . PHE A 1 92 ? 0.934 -0.256 18.622 1.00 67.75 92 PHE A N 1
ATOM 731 C CA . PHE A 1 92 ? 1.965 -0.458 17.608 1.00 67.75 92 PHE A CA 1
ATOM 732 C C . PHE A 1 92 ? 3.376 -0.340 18.195 1.00 67.75 92 PHE A C 1
ATOM 734 O O . PHE A 1 92 ? 4.199 -1.225 17.973 1.00 67.75 92 PHE A O 1
ATOM 741 N N . GLU A 1 93 ? 3.654 0.701 18.983 1.00 69.69 93 GLU A N 1
ATOM 742 C CA . GLU A 1 93 ? 4.941 0.865 19.671 1.00 69.69 93 GLU A CA 1
ATOM 743 C C . GLU A 1 93 ? 5.209 -0.284 20.654 1.00 69.69 93 GLU A C 1
ATOM 745 O O . GLU A 1 93 ? 6.320 -0.811 20.691 1.00 69.69 93 GLU A O 1
ATOM 750 N N . ALA A 1 94 ? 4.190 -0.763 21.377 1.00 72.00 94 ALA A N 1
ATOM 751 C CA . ALA A 1 94 ? 4.315 -1.947 22.226 1.00 72.00 94 ALA A CA 1
ATOM 752 C C . ALA A 1 94 ? 4.645 -3.211 21.410 1.00 72.00 94 ALA A C 1
ATOM 754 O O . ALA A 1 94 ? 5.568 -3.948 21.754 1.00 72.00 94 ALA A O 1
ATOM 755 N N . ALA A 1 95 ? 3.947 -3.447 20.293 1.00 69.50 95 ALA A N 1
ATOM 756 C CA . ALA A 1 95 ? 4.231 -4.576 19.406 1.00 69.50 95 ALA A CA 1
ATOM 757 C C . ALA A 1 95 ? 5.645 -4.495 18.803 1.00 69.50 95 ALA A C 1
ATOM 759 O O . ALA A 1 95 ? 6.358 -5.498 18.749 1.00 69.50 95 ALA A O 1
ATOM 760 N N . ARG A 1 96 ? 6.087 -3.296 18.407 1.00 71.69 96 ARG A N 1
ATOM 761 C CA . ARG A 1 96 ? 7.442 -3.042 17.905 1.00 71.69 96 ARG A CA 1
ATOM 762 C C . ARG A 1 96 ? 8.504 -3.312 18.970 1.00 71.69 96 ARG A C 1
ATOM 764 O O . ARG A 1 96 ? 9.503 -3.959 18.663 1.00 71.69 96 ARG A O 1
ATOM 771 N N . ALA A 1 97 ? 8.281 -2.863 20.204 1.00 77.12 97 ALA A N 1
ATOM 772 C CA . ALA A 1 97 ? 9.182 -3.115 21.325 1.00 77.12 97 ALA A CA 1
ATOM 773 C C . ALA A 1 97 ? 9.322 -4.618 21.610 1.00 77.12 97 ALA A C 1
ATOM 775 O O . ALA A 1 97 ? 10.437 -5.102 21.786 1.00 77.12 97 ALA A O 1
ATOM 776 N N . HIS A 1 98 ? 8.221 -5.376 21.560 1.00 74.31 98 HIS A N 1
ATOM 777 C CA . HIS A 1 98 ? 8.256 -6.832 21.726 1.00 74.31 98 HIS A CA 1
ATOM 778 C C . HIS A 1 98 ? 9.059 -7.544 20.632 1.00 74.31 98 HIS A C 1
ATOM 780 O O . HIS A 1 98 ? 9.821 -8.463 20.930 1.00 74.31 98 HIS A O 1
ATOM 786 N N . VAL A 1 99 ? 8.924 -7.121 19.371 1.00 74.25 99 VAL A N 1
ATOM 787 C CA . VAL A 1 99 ? 9.710 -7.688 18.263 1.00 74.25 99 VAL A CA 1
ATOM 788 C C . VAL A 1 99 ? 11.195 -7.362 18.428 1.00 74.25 99 VAL A C 1
ATOM 790 O O . VAL A 1 99 ? 12.025 -8.263 18.334 1.00 74.25 99 VAL A O 1
ATOM 793 N N . GLN A 1 100 ? 11.538 -6.114 18.759 1.00 74.94 100 GLN A N 1
ATOM 794 C CA . GLN A 1 100 ? 12.928 -5.711 19.008 1.00 74.94 100 GLN A CA 1
ATOM 795 C C . GLN A 1 100 ? 13.545 -6.462 20.197 1.00 74.94 100 GLN A C 1
ATOM 797 O O . GLN A 1 100 ? 14.695 -6.898 20.134 1.00 74.94 100 GLN A O 1
ATOM 802 N N . GLU A 1 101 ? 12.790 -6.656 21.279 1.00 72.94 101 GLU A N 1
ATOM 803 C CA . GLU A 1 101 ? 13.232 -7.432 22.437 1.00 72.94 101 GLU A CA 1
ATOM 804 C C . GLU A 1 101 ? 13.475 -8.903 22.071 1.00 72.94 101 GLU A C 1
ATOM 806 O O . GLU A 1 101 ? 14.511 -9.468 22.438 1.00 72.94 101 GLU A O 1
ATOM 811 N N . ALA A 1 102 ? 12.573 -9.510 21.295 1.00 74.69 102 ALA A N 1
ATOM 812 C CA . ALA A 1 102 ? 12.724 -10.877 20.809 1.00 74.69 102 ALA A CA 1
ATOM 813 C C . ALA A 1 102 ? 13.956 -11.029 19.900 1.00 74.69 102 ALA A C 1
ATOM 815 O O . ALA A 1 102 ? 14.735 -11.970 20.073 1.00 74.69 102 ALA A O 1
ATOM 816 N N . GLU A 1 103 ? 14.187 -10.084 18.987 1.00 69.19 103 GLU A N 1
ATOM 817 C CA . GLU A 1 103 ? 15.371 -10.044 18.120 1.00 69.19 103 GLU A CA 1
ATOM 818 C C . GLU A 1 103 ? 16.669 -9.906 18.932 1.00 69.19 103 GLU A C 1
ATOM 820 O O . GLU A 1 103 ? 17.638 -10.637 18.698 1.00 69.19 103 GLU A O 1
ATOM 825 N N . HIS A 1 104 ? 16.689 -9.042 19.951 1.00 69.88 104 HIS A N 1
ATOM 826 C CA . HIS A 1 104 ? 17.828 -8.904 20.860 1.00 69.88 104 HIS A CA 1
ATOM 827 C C . HIS A 1 104 ? 18.075 -10.161 21.707 1.00 69.88 104 HIS A C 1
ATOM 829 O O . HIS A 1 104 ? 19.232 -10.537 21.930 1.00 69.88 104 HIS A O 1
ATOM 835 N N . ALA A 1 105 ? 17.020 -10.826 22.181 1.00 70.38 105 ALA A N 1
ATOM 836 C CA . ALA A 1 105 ? 17.125 -12.075 22.930 1.00 70.38 105 ALA A CA 1
ATOM 837 C C . ALA A 1 105 ? 17.686 -13.213 22.058 1.00 70.38 105 ALA A C 1
ATOM 839 O O . ALA A 1 105 ? 18.597 -13.926 22.488 1.00 70.38 105 ALA A O 1
ATOM 840 N N . LEU A 1 106 ? 17.218 -13.322 20.811 1.00 67.81 106 LEU A N 1
ATOM 841 C CA . LEU A 1 106 ? 17.735 -14.255 19.806 1.00 67.81 106 LEU A CA 1
ATOM 842 C C . LEU A 1 106 ? 19.209 -13.983 19.477 1.00 67.81 106 LEU A C 1
ATOM 844 O O . LEU A 1 106 ? 20.016 -14.915 19.476 1.00 67.81 106 LEU A O 1
ATOM 848 N N . ALA A 1 107 ? 19.596 -12.719 19.286 1.00 66.56 107 ALA A N 1
ATOM 849 C CA . ALA A 1 107 ? 20.987 -12.335 19.043 1.00 66.56 107 ALA A CA 1
ATOM 850 C C . ALA A 1 107 ? 21.907 -12.701 20.224 1.00 66.56 107 ALA A C 1
ATOM 852 O O . ALA A 1 107 ? 22.994 -13.250 20.027 1.00 66.56 107 ALA A O 1
ATOM 853 N N . ARG A 1 108 ? 21.461 -12.480 21.471 1.00 63.03 108 ARG A N 1
ATOM 854 C CA . ARG A 1 108 ? 22.198 -12.898 22.681 1.00 63.03 108 ARG A CA 1
ATOM 855 C C . ARG A 1 108 ? 22.309 -14.419 22.801 1.00 63.03 108 ARG A C 1
ATOM 857 O O . ARG A 1 108 ? 23.350 -14.920 23.228 1.00 63.03 108 ARG A O 1
ATOM 864 N N . GLN A 1 109 ? 21.271 -15.161 22.419 1.00 61.31 109 GLN A N 1
ATOM 865 C CA . GLN A 1 109 ? 21.286 -16.624 22.439 1.00 61.31 109 GLN A CA 1
ATOM 866 C C . GLN A 1 109 ? 22.214 -17.207 21.362 1.00 61.31 109 GLN A C 1
ATOM 868 O O . GLN A 1 109 ? 22.946 -18.159 21.642 1.00 61.31 109 GLN A O 1
ATOM 873 N N . GLY A 1 110 ? 22.239 -16.614 20.164 1.00 59.25 110 GLY A N 1
ATOM 874 C CA . GLY A 1 110 ? 23.183 -16.962 19.098 1.00 59.25 110 GLY A CA 1
ATOM 875 C C . GLY A 1 110 ? 24.637 -16.730 19.514 1.00 59.25 110 GLY A C 1
ATOM 876 O O . GLY A 1 110 ? 25.477 -17.610 19.333 1.00 59.25 110 GLY A O 1
ATOM 877 N N . ASN A 1 111 ? 24.914 -15.606 20.182 1.00 58.19 111 ASN A N 1
ATOM 878 C CA . ASN A 1 111 ? 26.253 -15.291 20.686 1.00 58.19 111 ASN A CA 1
ATOM 879 C C . ASN A 1 111 ? 26.698 -16.255 21.806 1.00 58.19 111 ASN A C 1
ATOM 881 O O . ASN A 1 111 ? 27.846 -16.687 21.844 1.00 58.19 111 ASN A O 1
ATOM 885 N N . ARG A 1 112 ? 25.771 -16.680 22.682 1.00 56.66 112 ARG A N 1
ATOM 886 C CA . ARG A 1 112 ? 26.038 -17.725 23.690 1.00 56.66 112 ARG A CA 1
ATOM 887 C C . ARG A 1 112 ? 26.358 -19.084 23.069 1.00 56.66 112 ARG A C 1
ATOM 889 O O . ARG A 1 112 ? 27.243 -19.767 23.565 1.00 56.66 112 ARG A O 1
ATOM 896 N N . ARG A 1 113 ? 25.660 -19.483 21.999 1.00 56.62 113 ARG A N 1
ATOM 897 C CA . ARG A 1 113 ? 25.946 -20.751 21.302 1.00 56.62 113 ARG A CA 1
ATOM 898 C C . ARG A 1 113 ? 27.296 -20.723 20.584 1.00 56.62 113 ARG A C 1
ATOM 900 O O . ARG A 1 113 ? 27.985 -21.735 20.599 1.00 56.62 113 ARG A O 1
ATOM 907 N N . SER A 1 114 ? 27.701 -19.576 20.034 1.00 56.59 114 SER A N 1
ATOM 908 C CA . SER A 1 114 ? 29.010 -19.414 19.384 1.00 56.59 114 SER A CA 1
ATOM 909 C C . SER A 1 114 ? 30.193 -19.503 20.355 1.00 56.59 114 SER A C 1
ATOM 911 O O . SER A 1 114 ? 31.274 -19.897 19.941 1.00 56.59 114 SER A O 1
ATOM 913 N N 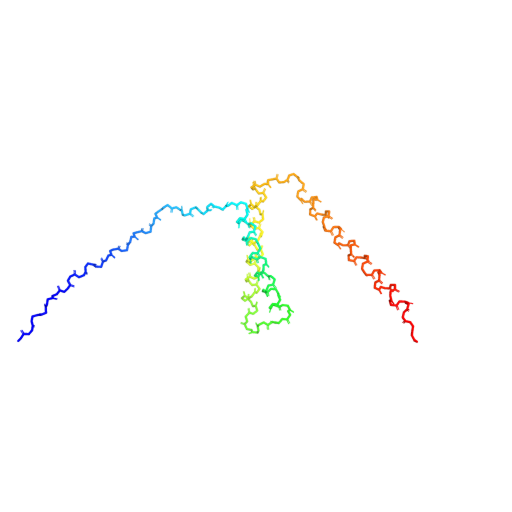. LEU A 1 115 ? 30.008 -19.148 21.631 1.00 56.19 115 LEU A N 1
ATOM 914 C CA . LEU A 1 115 ? 31.063 -19.208 22.655 1.00 56.19 115 LEU A CA 1
ATOM 915 C C . LEU A 1 115 ? 31.198 -20.591 23.318 1.00 56.19 115 LEU A C 1
ATOM 917 O O . LEU A 1 115 ? 32.133 -20.809 24.083 1.00 56.19 115 LEU A O 1
ATOM 921 N N . CYS A 1 116 ? 30.276 -21.520 23.042 1.00 57.94 116 CYS A N 1
ATOM 922 C CA . CYS A 1 116 ? 30.289 -22.884 23.581 1.00 57.94 116 CYS A CA 1
ATOM 923 C C . CYS A 1 116 ? 30.609 -23.960 22.525 1.00 57.94 116 CYS A C 1
ATOM 925 O O . CYS A 1 116 ? 30.559 -25.143 22.850 1.00 57.94 116 CYS A O 1
ATOM 927 N N . GLY A 1 117 ? 30.914 -23.573 21.281 1.00 54.25 117 GLY A N 1
ATOM 928 C CA . GLY A 1 117 ? 31.372 -24.471 20.219 1.00 54.25 117 GLY A CA 1
ATOM 929 C C . GLY A 1 117 ? 32.870 -24.307 20.002 1.00 54.25 117 GLY A C 1
ATOM 930 O O . GLY A 1 117 ? 33.277 -23.545 19.132 1.00 54.25 117 GLY A O 1
ATOM 931 N N . GLY A 1 118 ? 33.666 -24.956 20.847 1.00 50.19 118 GLY A N 1
ATOM 932 C CA . GLY A 1 118 ? 35.098 -25.117 20.623 1.00 50.19 118 GLY A CA 1
ATOM 933 C C . GLY A 1 118 ? 35.375 -26.363 19.788 1.00 50.19 118 GLY A C 1
ATOM 934 O O . GLY A 1 118 ? 34.722 -27.382 20.002 1.00 50.19 118 GLY A O 1
ATOM 935 N N . ASP A 1 119 ? 36.343 -26.238 18.886 1.00 43.66 119 ASP A N 1
ATOM 936 C CA . ASP A 1 119 ? 37.401 -27.226 18.652 1.00 43.66 119 ASP A CA 1
ATOM 937 C C . ASP A 1 119 ? 38.739 -26.470 18.656 1.00 43.66 119 ASP A C 1
ATOM 939 O O . ASP A 1 119 ? 38.797 -25.381 18.031 1.00 43.66 119 ASP A O 1
#

Organism: Pseudomonas savastanoi (NCBI:txid29438)

Secondary structure (DSSP, 8-state):
----------PPPPPPPPSS-------HHHHHHHHHHHHHHHHHHHHHHHTS--TT-HHHHHHHHHHHHHHHHHHHHHHHHHS--TTHHHHHHHHHHHHHHHHHHHHHHHHHHHTS---

pLDDT: mean 73.1, std 13.3, range [37.25, 91.94]